Protein AF-A0A0B6Y5M4-F1 (afdb_monomer_lite)

Organism: NCBI:txid1028688

Radius of gyration: 12.13 Å; chains: 1; bounding box: 28×17×34 Å

Sequence (80 aa):
LTSTEALKKRAMYNEAAMQFLKMTSEDSDLTSALFLEQAAHCFLALKNPMVRKYSFHMVLAGHRFNKAGQRRHSLRCYTQ

Foldseek 3Di:
DVVLVVCVVVLVLQVSLVVLCVPADPVQLQSNLVSLQSSLVSQCSHPPRPNVSNLVSLQSSLVSCVVVVNNVSNVVSNVD

Secondary structure (DSSP, 8-state):
-HHHHHHHHTT-HHHHHHHHHHT--SS-HHHHHHHHHHHHHHHHSSSS--HHHHHHHHHHHHHHHHHTT-HHHHHHHHH-

Structure (mmCIF, N/CA/C/O backbone):
data_AF-A0A0B6Y5M4-F1
#
_entry.id   AF-A0A0B6Y5M4-F1
#
loop_
_atom_site.group_PDB
_atom_site.id
_atom_site.type_symbol
_atom_site.label_atom_id
_atom_site.label_alt_id
_atom_site.label_comp_id
_atom_site.label_asym_id
_atom_site.label_entity_id
_atom_site.label_seq_id
_atom_site.pdbx_PDB_ins_code
_atom_site.Cartn_x
_atom_site.Cartn_y
_atom_site.Cartn_z
_atom_site.occupancy
_atom_site.B_iso_or_equiv
_atom_site.auth_seq_id
_atom_site.auth_comp_id
_atom_site.auth_asym_id
_atom_site.auth_atom_id
_atom_site.pdbx_PDB_model_num
ATOM 1 N N . LEU A 1 1 ? 11.710 -3.418 9.510 1.00 82.50 1 LEU A N 1
ATOM 2 C CA . LEU A 1 1 ? 10.755 -4.551 9.409 1.00 82.50 1 LEU A CA 1
ATOM 3 C C . LEU A 1 1 ? 10.344 -5.086 10.784 1.00 82.50 1 LEU A C 1
ATOM 5 O O . LEU A 1 1 ? 9.154 -5.123 11.069 1.00 82.50 1 LEU A O 1
ATOM 9 N N . THR A 1 2 ? 11.281 -5.392 11.686 1.00 89.25 2 THR A N 1
ATOM 10 C CA . THR A 1 2 ? 10.956 -5.845 13.057 1.00 89.25 2 THR A CA 1
ATOM 11 C C . THR A 1 2 ? 10.092 -4.841 13.836 1.00 89.25 2 THR A C 1
ATOM 13 O O . THR A 1 2 ? 9.143 -5.221 14.516 1.00 89.25 2 THR A O 1
ATOM 16 N N . SER A 1 3 ? 10.352 -3.535 13.679 1.00 93.00 3 SER A N 1
ATOM 17 C CA . SER A 1 3 ? 9.537 -2.467 14.279 1.00 93.00 3 SER A CA 1
ATOM 18 C C . SER A 1 3 ? 8.086 -2.477 13.783 1.00 93.00 3 SER A C 1
ATOM 20 O O . SER A 1 3 ? 7.157 -2.412 14.585 1.00 93.00 3 SER A O 1
ATOM 22 N N . THR A 1 4 ? 7.873 -2.608 12.469 1.00 94.75 4 THR A N 1
ATOM 23 C CA . THR A 1 4 ? 6.535 -2.668 11.863 1.00 94.75 4 THR A CA 1
ATOM 24 C C . THR A 1 4 ? 5.766 -3.913 12.299 1.00 94.75 4 THR A C 1
ATOM 26 O O . THR A 1 4 ? 4.559 -3.839 12.516 1.00 94.75 4 THR A O 1
ATOM 29 N N . GLU A 1 5 ? 6.441 -5.048 12.489 1.00 94.25 5 GLU A N 1
ATOM 30 C CA . GLU A 1 5 ? 5.815 -6.268 13.010 1.00 94.25 5 GLU A CA 1
ATOM 31 C C . GLU A 1 5 ? 5.394 -6.118 14.474 1.00 94.25 5 GLU A C 1
ATOM 33 O O . GLU A 1 5 ? 4.265 -6.471 14.818 1.00 94.25 5 GLU A O 1
ATOM 38 N N . ALA A 1 6 ? 6.245 -5.524 15.317 1.00 96.75 6 ALA A N 1
ATOM 39 C CA . ALA A 1 6 ? 5.903 -5.226 16.707 1.00 96.75 6 ALA A CA 1
ATOM 40 C C . ALA A 1 6 ? 4.691 -4.280 16.812 1.00 96.75 6 ALA A C 1
ATOM 42 O O . ALA A 1 6 ? 3.788 -4.515 17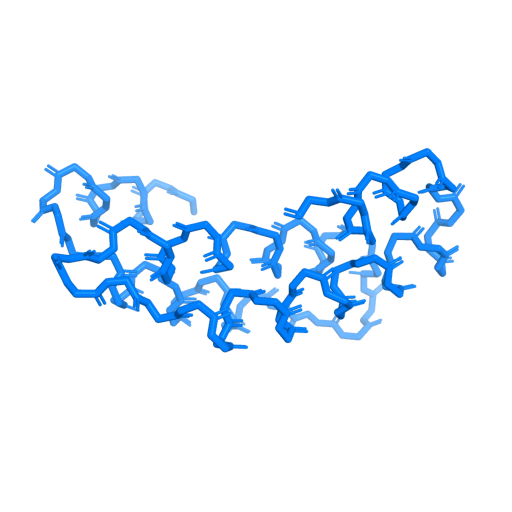.616 1.00 96.75 6 ALA A O 1
ATOM 43 N N . LEU A 1 7 ? 4.625 -3.248 15.961 1.00 96.12 7 LEU A N 1
ATOM 44 C CA . LEU A 1 7 ? 3.477 -2.337 15.884 1.00 96.12 7 LEU A CA 1
ATOM 45 C C . LEU A 1 7 ? 2.197 -3.070 15.461 1.00 96.12 7 LEU A C 1
ATOM 47 O O . LEU A 1 7 ? 1.170 -2.944 16.127 1.00 96.12 7 LEU A O 1
ATOM 51 N N . LYS A 1 8 ? 2.260 -3.905 14.414 1.00 95.81 8 LYS A N 1
ATOM 52 C CA . LYS A 1 8 ? 1.114 -4.715 13.962 1.00 95.81 8 LYS A CA 1
ATOM 53 C C . LYS A 1 8 ? 0.618 -5.666 15.057 1.00 95.81 8 LYS A C 1
ATOM 55 O O . LYS A 1 8 ? -0.587 -5.763 15.267 1.00 95.81 8 LYS A O 1
ATOM 60 N N . LYS A 1 9 ? 1.519 -6.317 15.806 1.00 96.38 9 LYS A N 1
ATOM 61 C CA . LYS A 1 9 ? 1.158 -7.184 16.948 1.00 96.38 9 LYS A CA 1
ATOM 62 C C . LYS A 1 9 ? 0.448 -6.430 18.075 1.00 96.38 9 LYS A C 1
ATOM 64 O O . LYS A 1 9 ? -0.365 -7.022 18.773 1.00 96.38 9 LYS A O 1
ATOM 69 N N . ARG A 1 10 ? 0.713 -5.129 18.221 1.00 96.69 10 ARG A N 1
ATOM 70 C CA . ARG A 1 10 ? 0.040 -4.227 19.170 1.00 96.69 10 ARG A CA 1
ATOM 71 C C . ARG A 1 10 ? -1.201 -3.534 18.587 1.00 96.69 10 ARG A C 1
ATOM 73 O O . ARG A 1 10 ? -1.708 -2.607 19.208 1.00 96.69 10 ARG A O 1
ATOM 80 N N . ALA A 1 11 ? -1.668 -3.941 17.403 1.00 96.00 11 ALA A N 1
ATOM 81 C CA . ALA A 1 11 ? -2.758 -3.305 16.652 1.00 96.00 11 ALA A CA 1
ATOM 82 C C . ALA A 1 11 ? -2.522 -1.819 16.288 1.00 96.00 11 ALA A C 1
ATOM 84 O O . ALA A 1 11 ? -3.456 -1.096 15.941 1.00 96.00 11 ALA A O 1
ATOM 85 N N . MET A 1 12 ? -1.263 -1.368 16.302 1.00 97.50 12 MET A N 1
ATOM 86 C CA . MET A 1 12 ? -0.834 -0.015 15.924 1.00 97.50 12 MET A CA 1
ATOM 87 C C . MET A 1 12 ? -0.618 0.077 14.404 1.00 97.50 12 MET A C 1
ATOM 89 O O . MET A 1 12 ? 0.491 0.283 13.903 1.00 97.50 12 MET A O 1
ATOM 93 N N . TYR A 1 13 ? -1.685 -0.178 13.639 1.00 97.62 13 TYR A N 1
ATOM 94 C CA . TYR A 1 13 ? -1.605 -0.279 12.178 1.00 97.62 13 TYR A CA 1
ATOM 95 C C . TYR A 1 13 ? -1.345 1.065 11.495 1.00 97.62 13 TYR A C 1
ATOM 97 O O . TYR A 1 13 ? -0.695 1.098 10.453 1.00 97.62 13 TYR A O 1
ATOM 105 N N . ASN A 1 14 ? -1.808 2.178 12.070 1.00 97.19 14 ASN A N 1
ATOM 106 C CA . ASN A 1 14 ? -1.575 3.498 11.487 1.00 97.19 14 ASN A CA 1
ATOM 107 C C . ASN A 1 14 ? -0.081 3.852 11.542 1.00 97.19 14 ASN A C 1
ATOM 109 O O . ASN A 1 14 ? 0.511 4.251 10.544 1.00 97.19 14 ASN A O 1
ATOM 113 N N . GLU A 1 15 ? 0.562 3.621 12.684 1.00 97.88 15 GLU A N 1
ATOM 114 C CA . GLU A 1 15 ? 1.993 3.838 12.879 1.00 97.88 15 GLU A CA 1
ATOM 115 C C . GLU A 1 15 ? 2.827 2.908 11.995 1.00 97.88 15 GLU A C 1
ATOM 117 O O . GLU A 1 15 ? 3.805 3.351 11.388 1.00 97.88 15 GLU A O 1
ATOM 122 N N . ALA A 1 16 ? 2.422 1.639 11.869 1.00 97.94 16 ALA A N 1
ATOM 123 C CA . ALA A 1 16 ? 3.070 0.695 10.964 1.00 97.94 16 ALA A CA 1
ATOM 124 C C . ALA A 1 16 ? 2.975 1.161 9.500 1.00 97.94 16 ALA A C 1
ATOM 126 O O . ALA A 1 16 ? 3.989 1.171 8.801 1.00 97.94 16 ALA A O 1
ATOM 127 N N . ALA A 1 17 ? 1.795 1.613 9.055 1.00 97.62 17 ALA A N 1
ATOM 128 C CA . ALA A 1 17 ? 1.602 2.172 7.717 1.00 97.62 17 ALA A CA 1
ATOM 129 C C . ALA A 1 17 ? 2.534 3.366 7.476 1.00 97.62 17 ALA A C 1
ATOM 131 O O . ALA A 1 17 ? 3.240 3.403 6.473 1.00 97.62 17 ALA A O 1
ATOM 132 N N . MET A 1 18 ? 2.606 4.304 8.424 1.00 97.75 18 MET A N 1
ATOM 133 C CA . MET A 1 18 ? 3.480 5.474 8.309 1.00 97.75 18 MET A CA 1
ATOM 134 C C . MET A 1 18 ? 4.964 5.100 8.244 1.00 97.75 18 MET A C 1
ATOM 136 O O . MET A 1 18 ? 5.721 5.760 7.537 1.00 97.75 18 MET A O 1
ATOM 140 N N . GLN A 1 19 ? 5.402 4.045 8.940 1.00 97.69 19 GLN A N 1
ATOM 141 C CA . GLN A 1 19 ? 6.774 3.546 8.804 1.00 97.69 19 GLN A CA 1
ATOM 142 C C . GLN A 1 19 ? 7.034 2.962 7.413 1.00 97.69 19 GLN A C 1
ATOM 144 O O . GLN A 1 19 ? 8.061 3.279 6.824 1.00 97.69 19 GLN A O 1
ATOM 149 N N . PHE A 1 20 ? 6.112 2.166 6.862 1.00 97.38 20 PHE A N 1
ATOM 150 C CA . PHE A 1 20 ? 6.242 1.658 5.493 1.00 97.38 20 PHE A CA 1
ATOM 151 C C . PHE A 1 20 ? 6.336 2.787 4.465 1.00 97.38 20 PHE A C 1
ATOM 153 O O . PHE A 1 20 ? 7.240 2.772 3.635 1.00 97.38 20 PHE A O 1
ATOM 160 N N . LEU A 1 21 ? 5.472 3.801 4.567 1.00 97.19 21 LEU A N 1
ATOM 161 C CA . LEU A 1 21 ? 5.491 4.950 3.658 1.00 97.19 21 LEU A CA 1
ATOM 162 C C . LEU A 1 21 ? 6.802 5.742 3.735 1.00 97.19 21 LEU A C 1
ATOM 164 O O . LEU A 1 21 ? 7.289 6.211 2.718 1.00 97.19 21 LEU A O 1
ATOM 168 N N . LYS A 1 22 ? 7.424 5.853 4.914 1.00 96.44 22 LYS A N 1
ATOM 169 C CA . LYS A 1 22 ? 8.740 6.503 5.053 1.00 96.44 22 LYS A CA 1
ATOM 170 C C . LYS A 1 22 ? 9.885 5.715 4.414 1.00 96.44 22 LYS A C 1
ATOM 172 O O . LYS A 1 22 ? 10.926 6.297 4.141 1.00 96.44 22 LYS A O 1
ATOM 177 N N . MET A 1 23 ? 9.719 4.408 4.218 1.00 94.62 23 MET A N 1
ATOM 178 C CA . MET A 1 23 ? 10.743 3.550 3.618 1.00 94.62 23 MET A CA 1
ATOM 179 C C . MET A 1 23 ? 10.638 3.475 2.087 1.00 94.62 23 MET A C 1
ATOM 181 O O . MET A 1 23 ? 11.483 2.839 1.462 1.00 94.62 23 MET A O 1
ATOM 185 N N . THR A 1 24 ? 9.626 4.091 1.464 1.00 95.94 24 THR A N 1
ATOM 186 C CA . THR A 1 24 ? 9.548 4.160 -0.002 1.00 95.94 24 THR A CA 1
ATOM 187 C C . THR A 1 24 ? 10.582 5.149 -0.542 1.00 95.94 24 THR A C 1
ATOM 189 O O . THR A 1 24 ? 10.633 6.287 -0.079 1.00 95.94 24 THR A O 1
ATOM 192 N N . SER A 1 25 ? 11.357 4.744 -1.547 1.00 92.12 25 SER A N 1
ATOM 193 C CA . SER A 1 25 ? 12.307 5.588 -2.282 1.00 92.12 25 SER A CA 1
ATOM 194 C C . SER A 1 25 ? 12.074 5.519 -3.795 1.00 92.12 25 SER A C 1
ATOM 196 O O . SER A 1 25 ? 11.472 4.573 -4.313 1.00 92.12 25 SER A O 1
ATOM 198 N N . GLU A 1 26 ? 12.539 6.524 -4.535 1.00 84.56 26 GLU A N 1
ATOM 199 C CA . GLU A 1 26 ? 12.442 6.506 -6.001 1.00 84.56 26 GLU A CA 1
ATOM 200 C C . GLU A 1 26 ? 13.464 5.571 -6.653 1.00 84.56 26 GLU A C 1
ATOM 202 O O . GLU A 1 26 ? 13.187 5.036 -7.725 1.00 84.56 26 GLU A O 1
ATOM 207 N N . ASP A 1 27 ? 14.574 5.301 -5.963 1.00 88.25 27 ASP A N 1
ATOM 208 C CA . ASP A 1 27 ? 15.694 4.496 -6.462 1.00 88.25 27 ASP A CA 1
ATOM 209 C C . ASP A 1 27 ? 15.382 2.994 -6.551 1.00 88.25 27 ASP A C 1
ATOM 211 O O . ASP A 1 27 ? 16.082 2.245 -7.231 1.00 88.25 27 ASP A O 1
ATOM 215 N N . SER A 1 28 ? 14.339 2.520 -5.858 1.00 93.94 28 SER A N 1
ATOM 216 C CA . SER A 1 28 ? 13.973 1.101 -5.832 1.00 93.94 28 SER A CA 1
ATOM 217 C C . SER A 1 28 ? 12.475 0.896 -6.032 1.00 93.94 28 SER A C 1
ATOM 219 O O . SER A 1 28 ? 11.706 0.789 -5.076 1.00 93.94 28 SER A O 1
ATOM 221 N N . ASP A 1 29 ? 12.052 0.780 -7.294 1.00 96.38 29 ASP A N 1
ATOM 222 C CA . ASP A 1 29 ? 10.644 0.560 -7.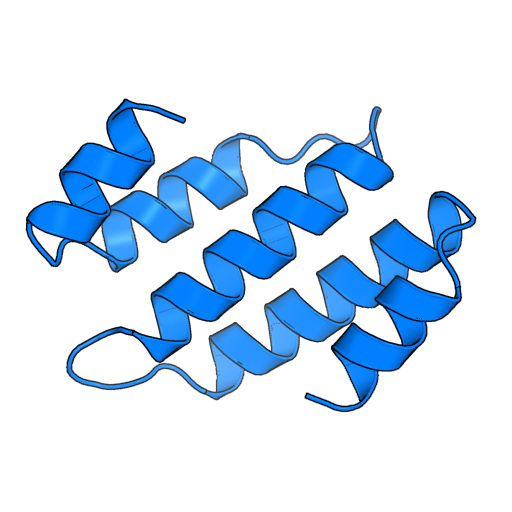643 1.00 96.38 29 ASP A CA 1
ATOM 223 C C . ASP A 1 29 ? 10.066 -0.710 -6.991 1.00 96.38 29 ASP A C 1
ATOM 225 O O . ASP A 1 29 ? 8.959 -0.671 -6.457 1.00 96.38 29 ASP A O 1
ATOM 229 N N . LEU A 1 30 ? 10.817 -1.820 -6.963 1.00 96.94 30 LEU A N 1
ATOM 230 C CA . LEU A 1 30 ? 10.341 -3.080 -6.376 1.00 96.94 30 LEU A CA 1
ATOM 231 C C . LEU A 1 30 ? 10.117 -2.966 -4.862 1.00 96.94 30 LEU A C 1
ATOM 233 O O . LEU A 1 30 ? 9.070 -3.364 -4.351 1.00 96.94 30 LEU A O 1
ATOM 237 N N . THR A 1 31 ? 11.094 -2.414 -4.145 1.00 96.88 31 THR A N 1
ATOM 238 C CA . THR A 1 31 ? 11.030 -2.274 -2.685 1.00 96.88 31 THR A CA 1
ATOM 239 C C . THR A 1 31 ? 9.932 -1.292 -2.285 1.00 96.88 31 THR A C 1
ATOM 241 O O . THR A 1 31 ? 9.128 -1.576 -1.397 1.00 96.88 31 THR A O 1
ATOM 244 N N . SER A 1 32 ? 9.831 -0.170 -2.999 1.00 97.44 32 SER A N 1
ATOM 245 C CA . SER A 1 32 ? 8.768 0.812 -2.791 1.00 97.44 32 SER A CA 1
ATOM 246 C C . SER A 1 32 ? 7.384 0.237 -3.065 1.00 97.44 32 SER A C 1
ATOM 248 O O . SER A 1 32 ? 6.462 0.508 -2.298 1.00 97.44 32 SER A O 1
ATOM 250 N N . ALA A 1 33 ? 7.226 -0.601 -4.095 1.00 98.06 33 ALA A N 1
ATOM 251 C CA . ALA A 1 33 ? 5.966 -1.291 -4.360 1.00 98.06 33 ALA A CA 1
ATOM 252 C C . ALA A 1 33 ? 5.539 -2.180 -3.181 1.00 98.06 33 ALA A C 1
ATOM 254 O O . ALA A 1 33 ? 4.398 -2.095 -2.729 1.00 98.06 33 ALA A O 1
ATOM 255 N N . LEU A 1 34 ? 6.469 -2.969 -2.629 1.00 97.75 34 LEU A N 1
ATOM 256 C CA . LEU A 1 34 ? 6.206 -3.827 -1.470 1.00 97.75 34 LEU A CA 1
ATOM 257 C C . LEU A 1 34 ? 5.787 -3.017 -0.238 1.00 97.75 34 LEU A C 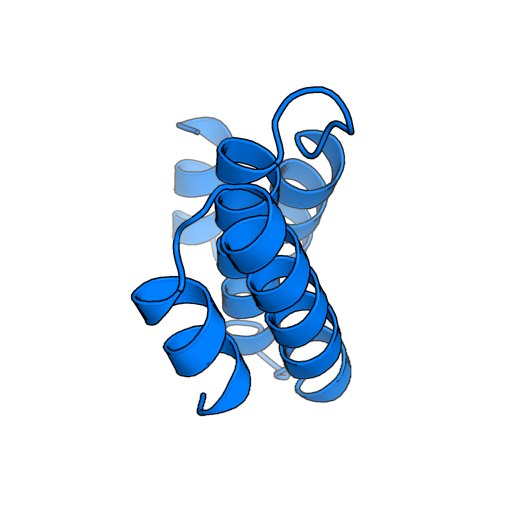1
ATOM 259 O O . LEU A 1 34 ? 4.831 -3.383 0.445 1.00 97.75 34 LEU A O 1
ATOM 263 N N . PHE A 1 35 ? 6.469 -1.908 0.053 1.00 98.06 35 PHE A N 1
ATOM 264 C CA . PHE A 1 35 ? 6.104 -1.064 1.191 1.00 98.06 35 PHE A CA 1
ATOM 265 C C . PHE A 1 35 ? 4.761 -0.357 0.997 1.00 98.06 35 PHE A C 1
ATOM 267 O O . PHE A 1 35 ? 3.993 -0.267 1.954 1.00 98.06 35 PHE A O 1
ATOM 274 N N . LEU A 1 36 ? 4.429 0.072 -0.224 1.00 98.19 36 LEU A N 1
ATOM 275 C CA . LEU A 1 36 ? 3.108 0.617 -0.542 1.00 98.19 36 LEU A CA 1
ATOM 276 C C . LEU A 1 36 ? 1.998 -0.429 -0.352 1.00 98.19 36 LEU A C 1
ATOM 278 O O . LEU A 1 36 ? 0.987 -0.121 0.277 1.00 98.19 36 LEU A O 1
ATOM 282 N N . GLU A 1 37 ? 2.205 -1.668 -0.812 1.00 98.12 37 GLU A N 1
ATOM 283 C CA . GLU A 1 37 ? 1.264 -2.782 -0.609 1.00 98.12 37 GLU A CA 1
ATOM 284 C C . GLU A 1 37 ? 1.084 -3.085 0.894 1.00 98.12 37 GLU A C 1
ATOM 286 O O . GLU A 1 37 ? -0.040 -3.192 1.389 1.00 98.12 37 GLU A O 1
ATOM 291 N N . GLN A 1 38 ? 2.173 -3.132 1.673 1.00 98.19 38 GLN A N 1
ATOM 292 C CA . GLN A 1 38 ? 2.093 -3.346 3.125 1.00 98.19 38 GLN A CA 1
ATOM 293 C C . GLN A 1 38 ? 1.421 -2.186 3.873 1.00 98.19 38 GLN A C 1
ATOM 295 O O . GLN A 1 38 ? 0.634 -2.425 4.795 1.00 98.19 38 GLN A O 1
ATOM 300 N N . ALA A 1 39 ? 1.683 -0.937 3.478 1.00 98.31 39 ALA A N 1
ATOM 301 C CA . ALA A 1 39 ? 1.003 0.231 4.031 1.00 98.31 39 ALA A CA 1
ATOM 302 C C . ALA A 1 39 ? -0.502 0.189 3.733 1.00 98.31 39 ALA A C 1
ATOM 304 O O . ALA A 1 39 ? -1.311 0.425 4.634 1.00 98.31 39 ALA A O 1
ATOM 305 N N . ALA A 1 40 ? -0.884 -0.180 2.504 1.00 98.25 40 ALA A N 1
ATOM 306 C CA . ALA A 1 40 ? -2.277 -0.355 2.115 1.00 98.25 40 ALA A CA 1
ATOM 307 C C . ALA A 1 40 ? -2.977 -1.353 3.047 1.00 98.25 40 ALA A C 1
ATOM 309 O O . ALA A 1 40 ? -3.989 -1.018 3.666 1.00 98.25 40 ALA A O 1
ATOM 310 N N . HIS A 1 41 ? -2.408 -2.547 3.230 1.00 98.06 41 HIS A N 1
ATOM 311 C CA . HIS A 1 41 ? -2.989 -3.559 4.114 1.00 98.06 41 HIS A CA 1
ATOM 312 C C . HIS A 1 41 ? -3.106 -3.105 5.573 1.00 98.06 41 HIS A C 1
ATOM 314 O O . HIS A 1 41 ? -4.062 -3.477 6.251 1.00 98.06 41 HIS A O 1
ATOM 320 N N . CYS A 1 42 ? -2.198 -2.254 6.056 1.00 98.12 42 CYS A N 1
ATOM 321 C CA . CYS A 1 42 ? -2.340 -1.656 7.381 1.00 98.12 42 CYS A CA 1
ATOM 322 C C . CYS A 1 42 ? -3.567 -0.729 7.466 1.00 98.12 42 CYS A C 1
ATOM 324 O O . CYS A 1 42 ? -4.280 -0.767 8.465 1.00 98.12 42 CYS A O 1
ATOM 326 N N . PHE A 1 43 ? -3.876 0.046 6.419 1.00 98.19 43 PHE A N 1
ATOM 327 C CA . PHE A 1 43 ? -5.094 0.870 6.376 1.00 98.19 43 PHE A CA 1
ATOM 328 C C . PHE A 1 43 ? -6.386 0.049 6.360 1.00 98.19 43 PHE A C 1
ATOM 330 O O . PHE A 1 43 ? -7.402 0.507 6.887 1.00 98.19 43 PHE A O 1
ATOM 337 N N . LEU A 1 44 ? -6.352 -1.150 5.777 1.00 97.69 44 LEU A N 1
ATOM 338 C CA . LEU A 1 44 ? -7.481 -2.080 5.781 1.00 97.69 44 LEU A CA 1
ATOM 339 C C . LEU A 1 44 ? -7.658 -2.773 7.145 1.00 97.69 44 LEU A C 1
ATOM 341 O O . LEU A 1 44 ? -8.784 -3.048 7.541 1.00 97.69 44 LEU A O 1
ATOM 345 N N . ALA A 1 45 ? -6.564 -3.010 7.877 1.00 97.62 45 ALA A N 1
ATOM 346 C CA . ALA A 1 45 ? -6.558 -3.686 9.179 1.00 97.62 45 ALA A CA 1
ATOM 347 C C . ALA A 1 45 ? -6.918 -2.785 10.381 1.00 97.62 45 ALA A C 1
ATOM 349 O O . ALA A 1 45 ? -7.015 -3.268 11.511 1.00 97.62 45 ALA A O 1
ATOM 350 N N . LEU A 1 46 ? -7.099 -1.476 10.174 1.00 97.12 46 LEU A N 1
ATOM 351 C CA . LEU A 1 46 ? -7.562 -0.557 11.217 1.00 97.12 46 LEU A CA 1
ATOM 352 C C . LEU A 1 46 ? -8.967 -0.932 11.709 1.00 97.12 46 LEU A C 1
ATOM 354 O O . LEU A 1 46 ? -9.793 -1.411 10.939 1.00 97.12 46 LEU A O 1
ATOM 358 N N . LYS A 1 47 ? -9.273 -0.609 12.977 1.00 96.06 47 LYS A N 1
ATOM 359 C CA . LYS A 1 47 ? -10.614 -0.809 13.568 1.00 96.06 47 LYS A CA 1
ATOM 360 C C . LYS A 1 47 ? -11.731 -0.219 12.696 1.00 96.06 47 LYS A C 1
ATOM 362 O O . LYS A 1 47 ? -12.781 -0.832 12.558 1.00 96.06 47 LYS A O 1
ATOM 367 N N . ASN A 1 48 ? -11.473 0.952 12.114 1.00 96.56 48 ASN A N 1
ATOM 368 C CA . ASN A 1 48 ? -12.300 1.564 11.080 1.00 96.56 48 ASN A CA 1
ATOM 369 C C . ASN A 1 48 ? -11.500 1.540 9.766 1.00 96.56 48 ASN A C 1
ATOM 371 O O . ASN A 1 48 ? -10.617 2.391 9.597 1.00 96.56 48 ASN A O 1
ATOM 375 N N . PRO A 1 49 ? -11.748 0.572 8.864 1.00 97.25 49 PRO A N 1
ATOM 376 C CA . PRO A 1 49 ? -10.962 0.418 7.647 1.00 97.25 49 PRO A CA 1
ATOM 377 C C . PRO A 1 49 ? -10.984 1.668 6.766 1.00 97.25 49 PRO A C 1
ATOM 379 O O . PRO A 1 49 ? -12.038 2.218 6.446 1.00 97.25 49 PRO A O 1
ATOM 382 N N . MET A 1 50 ? -9.809 2.105 6.313 1.00 98.00 50 MET A N 1
ATOM 383 C CA . MET A 1 50 ? -9.673 3.267 5.431 1.00 98.00 50 MET A CA 1
ATOM 384 C C . MET A 1 50 ? -9.587 2.833 3.962 1.00 98.00 50 MET A C 1
ATOM 386 O O . MET A 1 50 ? -8.541 2.960 3.324 1.00 98.00 50 MET A O 1
ATOM 390 N N . VAL A 1 51 ? -10.701 2.346 3.405 1.00 97.75 51 VAL A N 1
ATOM 391 C CA . VAL A 1 51 ? -10.774 1.728 2.059 1.00 97.75 51 VAL A CA 1
ATOM 392 C C . VAL A 1 51 ? -10.251 2.641 0.940 1.00 97.75 51 VAL A C 1
ATOM 394 O O . VAL A 1 51 ? -9.546 2.189 0.037 1.00 97.75 51 VAL A O 1
ATOM 397 N N . ARG A 1 52 ? -10.509 3.954 1.018 1.00 98.19 52 ARG A N 1
ATOM 398 C CA . ARG A 1 52 ? -9.972 4.920 0.043 1.00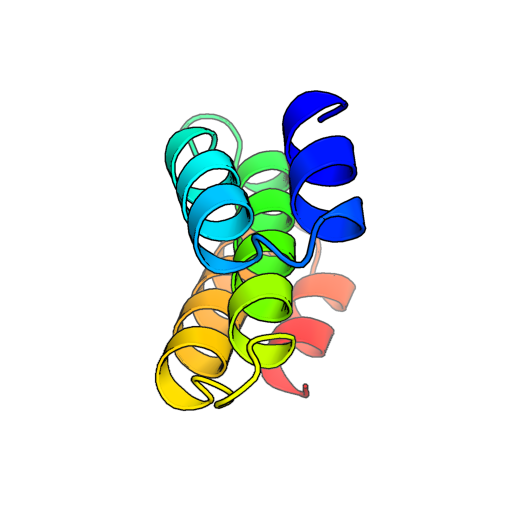 98.19 52 ARG A CA 1
ATOM 399 C C . ARG A 1 52 ? -8.443 4.996 0.083 1.00 98.19 52 ARG A C 1
ATOM 401 O O . ARG A 1 52 ? -7.811 5.028 -0.969 1.00 98.19 52 ARG A O 1
ATOM 408 N N . LYS A 1 53 ? -7.842 5.012 1.281 1.00 97.75 53 LYS A N 1
ATOM 409 C CA . LYS A 1 53 ? -6.377 4.996 1.424 1.00 97.75 53 LYS A CA 1
ATOM 410 C C . LYS A 1 53 ? -5.805 3.664 0.957 1.00 97.75 53 LYS A C 1
ATOM 412 O O . LYS A 1 53 ? -4.805 3.689 0.253 1.00 97.75 53 LYS A O 1
ATOM 417 N N . TYR A 1 54 ? -6.441 2.545 1.299 1.00 98.44 54 TYR A N 1
ATOM 418 C CA . TYR A 1 54 ? -6.063 1.225 0.792 1.00 98.44 54 TYR A CA 1
ATOM 419 C C . TYR A 1 54 ? -5.965 1.227 -0.740 1.00 98.44 54 TYR A C 1
ATOM 421 O O . TYR A 1 54 ? -4.879 1.044 -1.282 1.00 98.44 54 TYR A O 1
ATOM 429 N N . SER A 1 55 ? -7.066 1.558 -1.418 1.00 97.88 55 SER A N 1
ATOM 430 C CA . SER A 1 55 ? -7.160 1.521 -2.885 1.00 97.88 55 SER A CA 1
ATOM 431 C C . SER A 1 55 ? -6.116 2.423 -3.549 1.00 97.88 55 SER A C 1
ATOM 433 O O . SER A 1 55 ? -5.433 2.016 -4.484 1.00 97.88 55 SER A O 1
ATOM 435 N N . PHE A 1 56 ? -5.929 3.639 -3.024 1.00 98.31 56 PHE A N 1
ATOM 436 C CA . PHE A 1 56 ? -4.932 4.574 -3.546 1.00 98.31 56 PHE A CA 1
ATOM 437 C C . PHE A 1 56 ? -3.505 4.010 -3.470 1.00 98.31 56 PHE A C 1
ATOM 439 O O . PHE A 1 56 ? -2.757 4.073 -4.445 1.00 98.31 56 PHE A O 1
ATOM 446 N N . HIS A 1 57 ? -3.131 3.412 -2.336 1.00 98.38 57 HIS A N 1
ATOM 447 C CA . HIS A 1 57 ? -1.792 2.847 -2.165 1.00 98.38 57 HIS A CA 1
ATOM 448 C C . HIS A 1 57 ? -1.602 1.542 -2.952 1.00 98.38 57 HIS A C 1
ATOM 450 O O . HIS A 1 57 ? -0.504 1.314 -3.452 1.00 98.38 57 HIS A O 1
ATOM 456 N N . MET A 1 58 ? -2.654 0.737 -3.144 1.00 98.31 58 MET A N 1
ATOM 457 C CA . MET A 1 58 ? -2.615 -0.438 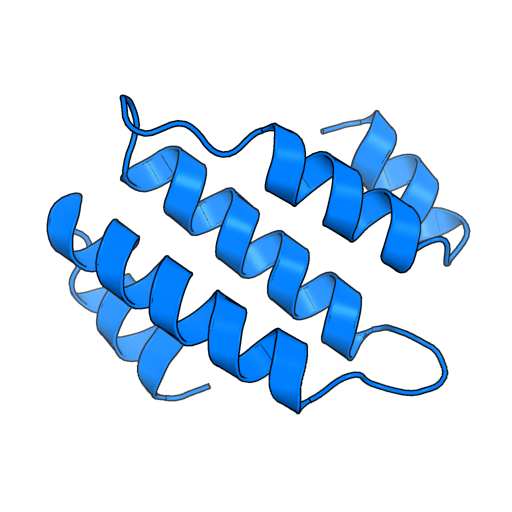-4.025 1.00 98.31 58 MET A CA 1
ATOM 458 C C . MET A 1 58 ? -2.363 -0.050 -5.485 1.00 98.31 58 MET A C 1
ATOM 460 O O . MET A 1 58 ? -1.518 -0.656 -6.141 1.00 98.31 58 MET A O 1
ATOM 464 N N . VAL A 1 59 ? -3.007 1.011 -5.986 1.00 98.44 59 VAL A N 1
ATOM 465 C CA . VAL A 1 59 ? -2.755 1.522 -7.346 1.00 98.44 59 VAL A CA 1
ATOM 466 C C . VAL A 1 59 ? -1.309 2.006 -7.499 1.00 98.44 59 VAL A C 1
ATOM 468 O O . VAL A 1 59 ? -0.658 1.691 -8.500 1.00 98.44 59 VAL A O 1
ATOM 471 N N . LEU A 1 60 ? -0.772 2.719 -6.500 1.00 97.88 60 LEU A N 1
ATOM 472 C CA . LEU A 1 60 ? 0.629 3.157 -6.507 1.00 97.88 60 LEU A CA 1
ATOM 473 C C . LEU A 1 60 ? 1.607 1.974 -6.449 1.00 97.88 60 LEU A C 1
ATOM 475 O O . LEU A 1 60 ? 2.595 1.966 -7.188 1.00 97.88 60 LEU A O 1
ATOM 479 N N . ALA A 1 61 ? 1.326 0.965 -5.619 1.00 98.31 61 ALA A N 1
ATOM 480 C CA . ALA A 1 61 ? 2.101 -0.271 -5.569 1.00 98.31 61 ALA A CA 1
ATOM 481 C C . ALA A 1 61 ? 2.092 -0.967 -6.936 1.00 98.31 61 ALA A C 1
ATOM 483 O O . ALA A 1 61 ? 3.150 -1.306 -7.460 1.00 98.31 61 ALA A O 1
ATOM 484 N N . GLY A 1 62 ? 0.919 -1.085 -7.565 1.00 98.31 62 GLY A N 1
ATOM 485 C CA . GLY A 1 62 ? 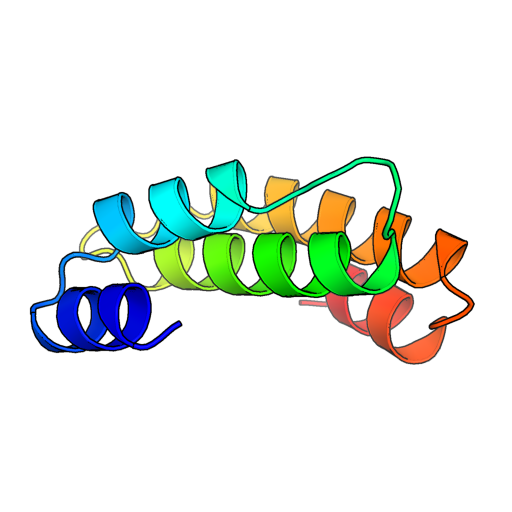0.765 -1.664 -8.897 1.00 98.31 62 GLY A CA 1
ATOM 486 C C . GLY A 1 62 ? 1.574 -0.929 -9.968 1.00 98.31 62 GLY A C 1
ATOM 487 O O . GLY A 1 62 ? 2.231 -1.573 -10.790 1.00 98.31 62 GLY A O 1
ATOM 488 N N . HIS A 1 63 ? 1.599 0.407 -9.925 1.00 98.00 63 HIS A N 1
ATOM 489 C CA . HIS A 1 63 ? 2.417 1.219 -10.829 1.00 98.00 63 HIS A CA 1
ATOM 490 C C . HIS A 1 63 ? 3.918 0.949 -10.641 1.00 98.00 63 HIS A C 1
ATOM 492 O O . HIS A 1 63 ? 4.636 0.704 -11.614 1.00 98.00 63 HIS A O 1
ATOM 498 N N . ARG A 1 64 ? 4.391 0.932 -9.389 1.00 97.94 64 ARG A N 1
ATOM 499 C CA . ARG A 1 64 ? 5.796 0.656 -9.053 1.00 97.94 64 ARG A CA 1
ATOM 500 C C . ARG A 1 64 ? 6.198 -0.784 -9.403 1.00 97.94 64 ARG A C 1
ATOM 502 O O . ARG A 1 64 ? 7.257 -0.986 -9.992 1.00 97.94 64 ARG A O 1
ATOM 509 N N . PHE A 1 65 ? 5.330 -1.774 -9.173 1.00 98.38 65 PHE A N 1
ATOM 510 C CA . PHE A 1 65 ? 5.551 -3.150 -9.631 1.00 98.38 65 PHE A CA 1
ATOM 511 C C . PHE A 1 65 ? 5.700 -3.231 -11.150 1.00 98.38 65 PHE A C 1
ATOM 513 O O . PHE A 1 65 ? 6.587 -3.933 -11.631 1.00 98.38 65 PHE A O 1
ATOM 520 N N . ASN A 1 66 ? 4.879 -2.501 -11.911 1.00 97.94 66 ASN A N 1
ATOM 521 C CA . ASN A 1 66 ? 5.002 -2.471 -13.366 1.00 97.94 66 ASN A CA 1
ATOM 522 C C . ASN A 1 66 ? 6.344 -1.872 -13.815 1.00 97.94 66 ASN A C 1
ATOM 524 O O . ASN A 1 66 ? 7.009 -2.464 -14.664 1.00 97.94 66 ASN A O 1
ATOM 528 N N . LYS A 1 67 ? 6.781 -0.756 -13.207 1.00 97.12 67 LYS A N 1
ATOM 529 C CA . LYS A 1 67 ? 8.109 -0.167 -13.472 1.00 97.12 67 LYS A CA 1
ATOM 530 C C . LYS A 1 67 ? 9.255 -1.134 -13.153 1.00 97.12 67 LYS A C 1
ATOM 532 O O . LYS A 1 67 ? 10.222 -1.192 -13.900 1.00 97.12 67 LYS A O 1
ATOM 537 N N . ALA A 1 68 ? 9.111 -1.950 -12.109 1.00 97.12 68 ALA A N 1
ATOM 538 C CA . ALA A 1 68 ? 10.067 -2.997 -11.741 1.00 97.12 68 ALA A CA 1
ATOM 539 C C . ALA A 1 68 ? 9.965 -4.291 -12.588 1.00 97.12 68 ALA A C 1
ATOM 541 O O . ALA A 1 68 ? 10.575 -5.303 -12.240 1.00 97.12 68 ALA A O 1
ATOM 542 N N . GLY A 1 69 ? 9.157 -4.313 -13.656 1.00 97.56 69 GLY A N 1
ATOM 543 C CA . GLY A 1 69 ? 8.958 -5.487 -14.519 1.00 97.56 69 GLY A CA 1
ATOM 544 C C . GLY A 1 69 ? 8.051 -6.584 -13.937 1.00 97.56 69 GLY A C 1
ATOM 545 O O . GLY A 1 69 ? 7.838 -7.616 -14.572 1.00 97.56 69 GLY A O 1
ATOM 546 N N . GLN A 1 70 ? 7.456 -6.373 -12.761 1.00 97.88 70 GLN A N 1
ATOM 547 C CA . GLN A 1 70 ? 6.624 -7.347 -12.046 1.00 97.88 70 GLN A CA 1
ATOM 548 C C . GLN A 1 70 ? 5.148 -7.282 -12.474 1.00 97.88 70 GLN A C 1
ATOM 550 O O . GLN A 1 70 ? 4.256 -6.973 -11.680 1.00 97.88 70 GLN A O 1
ATOM 555 N N . ARG A 1 71 ? 4.858 -7.607 -13.741 1.00 97.12 71 ARG A N 1
ATOM 556 C CA . ARG A 1 71 ? 3.504 -7.488 -14.330 1.00 97.12 71 ARG A CA 1
ATOM 557 C C . ARG A 1 71 ? 2.422 -8.259 -13.569 1.00 97.12 71 ARG A C 1
ATOM 559 O O . ARG A 1 71 ? 1.321 -7.749 -13.391 1.00 97.12 71 ARG A O 1
ATOM 566 N N . ARG A 1 72 ? 2.735 -9.467 -13.082 1.00 97.81 72 ARG A N 1
ATOM 567 C CA . ARG A 1 72 ? 1.779 -10.287 -12.312 1.00 97.81 72 ARG A CA 1
ATOM 568 C C . ARG A 1 72 ? 1.376 -9.608 -11.003 1.00 97.81 72 ARG A C 1
ATOM 570 O O . ARG A 1 72 ? 0.204 -9.626 -10.643 1.00 97.81 72 ARG A O 1
ATOM 577 N N . HIS A 1 73 ? 2.341 -9.010 -10.307 1.00 97.94 73 HIS A N 1
ATOM 578 C CA . HIS A 1 73 ? 2.085 -8.271 -9.072 1.00 97.94 73 HIS A CA 1
ATOM 579 C C . HIS A 1 73 ? 1.330 -6.973 -9.347 1.00 97.94 73 HIS A C 1
ATOM 581 O O . HIS A 1 73 ? 0.375 -6.676 -8.640 1.00 97.94 73 HIS A O 1
ATOM 587 N N . SER A 1 74 ? 1.685 -6.267 -10.424 1.00 98.00 74 SER A N 1
ATOM 588 C CA . SER A 1 74 ? 0.958 -5.077 -10.870 1.00 98.00 74 SER A CA 1
ATOM 589 C C . SER A 1 74 ? -0.526 -5.364 -11.112 1.00 98.00 74 SER A C 1
ATOM 591 O O . SER A 1 74 ? -1.379 -4.720 -10.505 1.00 98.00 74 SER A O 1
ATOM 593 N N . LEU A 1 75 ? -0.836 -6.396 -11.908 1.00 97.81 75 LEU A N 1
ATOM 594 C CA . LEU A 1 75 ? -2.216 -6.799 -12.178 1.00 97.81 75 LEU A CA 1
ATOM 595 C C . LEU A 1 75 ? -2.952 -7.187 -10.893 1.00 97.81 75 LEU A C 1
ATOM 597 O O . LEU A 1 75 ? -4.069 -6.727 -10.682 1.00 97.81 75 LEU A O 1
ATOM 601 N N . ARG A 1 76 ? -2.313 -7.971 -10.011 1.00 97.69 76 ARG A N 1
ATOM 602 C CA . ARG A 1 76 ? -2.899 -8.339 -8.716 1.00 97.69 76 ARG A CA 1
ATOM 603 C C . ARG A 1 76 ? -3.310 -7.098 -7.928 1.00 97.69 76 ARG A C 1
ATOM 605 O O . ARG A 1 76 ? -4.445 -7.041 -7.469 1.00 97.69 76 ARG A O 1
ATOM 612 N N . CYS A 1 77 ? -2.432 -6.101 -7.822 1.00 97.12 77 CYS A N 1
ATOM 613 C CA . CYS A 1 77 ? -2.728 -4.872 -7.091 1.00 97.12 77 CYS A CA 1
ATOM 614 C C . CYS A 1 77 ? -3.913 -4.084 -7.666 1.00 97.12 77 CYS A C 1
ATOM 616 O O . CYS A 1 77 ? -4.592 -3.405 -6.906 1.00 97.12 77 CYS A O 1
ATOM 618 N N . TYR A 1 78 ? -4.171 -4.167 -8.974 1.00 96.12 78 TYR A N 1
ATOM 619 C CA . TYR A 1 78 ? -5.324 -3.514 -9.606 1.00 96.12 78 TYR A CA 1
ATOM 620 C C . TYR A 1 78 ? -6.640 -4.283 -9.445 1.00 96.12 78 TYR A C 1
ATOM 622 O O . TYR A 1 78 ? -7.703 -3.708 -9.656 1.00 96.12 78 TYR A O 1
ATOM 630 N N . THR A 1 79 ? -6.576 -5.571 -9.102 1.00 95.06 79 THR A N 1
ATOM 631 C CA . THR A 1 79 ? -7.751 -6.450 -8.957 1.00 95.06 79 THR A CA 1
ATOM 632 C C . THR A 1 79 ? -8.193 -6.689 -7.513 1.00 95.06 79 THR A C 1
ATOM 634 O O . THR A 1 79 ? -9.232 -7.312 -7.309 1.00 95.06 79 THR A O 1
ATOM 637 N N . GLN A 1 80 ? -7.388 -6.274 -6.530 1.00 87.88 80 GLN A N 1
ATOM 638 C CA . GLN A 1 80 ? -7.709 -6.384 -5.102 1.00 87.88 80 GLN A CA 1
ATOM 639 C C . GLN A 1 80 ? -8.602 -5.235 -4.636 1.00 87.88 80 GLN A C 1
ATOM 641 O O . GLN A 1 80 ? -9.466 -5.507 -3.775 1.00 87.88 80 GLN A O 1
#

InterPro domains:
  IPR024420 TRAPP III complex, Trs85 [PTHR12975] (1-80)

pLDDT: mean 96.54, std 2.94, range [82.5, 98.44]